Protein AF-A0A2V2MS95-F1 (afdb_monomer_lite)

pLDDT: mean 94.86, std 3.13, range [84.94, 97.75]

Sequence (88 aa):
MIVRDGHLVIFIDGTGRFEVPVPKVQYVLMGLGPVRVKGLHGPAGKMRLSETGKGIWIRIQGSEYVTPVERVRKVISGEHRKAAVFRW

Foldseek 3Di:
DADDPQWDWDQDPPPGIKTDRVVQVVCQLVQVFKDFIADPVGTFWIWHADPVSQWIWIAGPNWIKIFGSVQVVCRSVVVDRDTDIGTD

Radius of gyration: 11.52 Å; chains: 1; bounding box: 28×27×30 Å

Organism: NCBI:txid1277351

Secondary structure (DSSP, 8-state):
-EEETTEEEEEETTTEEEEEEHHHHHHHHTTS--EEEEETTEEEEEEEE-TTSSEEEEEETTEEEEEEHHHHHHHHTTS-S----EE-

Structure (mmCIF, N/CA/C/O backbone):
data_AF-A0A2V2MS95-F1
#
_entry.id   AF-A0A2V2MS95-F1
#
loop_
_atom_site.group_PDB
_atom_site.id
_atom_site.type_symbol
_atom_site.label_atom_id
_atom_site.label_alt_id
_atom_site.label_comp_id
_atom_site.label_asym_id
_atom_site.label_entity_id
_atom_site.label_seq_id
_atom_site.pdbx_PDB_ins_code
_atom_site.Cartn_x
_atom_site.Cartn_y
_atom_site.Cartn_z
_atom_site.occupancy
_atom_site.B_iso_or_equiv
_atom_site.auth_seq_id
_atom_site.auth_comp_id
_atom_site.auth_asym_id
_atom_site.auth_atom_id
_atom_site.pdbx_PDB_model_num
ATOM 1 N N . MET A 1 1 ? -4.609 0.282 -6.435 1.00 92.94 1 MET A N 1
ATOM 2 C CA . MET A 1 1 ? -4.262 -0.781 -5.466 1.00 92.94 1 MET A CA 1
ATOM 3 C C . MET A 1 1 ? -5.393 -1.781 -5.368 1.00 92.94 1 MET A C 1
ATOM 5 O O . MET A 1 1 ? -6.540 -1.348 -5.405 1.00 92.94 1 MET A O 1
ATOM 9 N N . ILE A 1 2 ? -5.079 -3.065 -5.219 1.00 97.00 2 ILE A N 1
ATOM 10 C CA . ILE A 1 2 ? -6.024 -4.174 -5.002 1.00 97.00 2 ILE A CA 1
ATOM 11 C C . ILE A 1 2 ? -5.366 -5.233 -4.110 1.00 97.00 2 ILE A C 1
ATOM 13 O O . ILE A 1 2 ? -4.139 -5.314 -4.098 1.00 97.00 2 ILE A O 1
ATOM 17 N N . VAL A 1 3 ? -6.139 -6.069 -3.416 1.00 97.06 3 VAL A N 1
ATOM 18 C CA . VAL A 1 3 ? -5.596 -7.276 -2.768 1.00 97.06 3 VAL A CA 1
ATOM 19 C C . VAL A 1 3 ? -5.649 -8.456 -3.738 1.00 97.06 3 VAL A C 1
ATOM 21 O O . VAL A 1 3 ? -6.675 -8.684 -4.377 1.00 97.06 3 VAL A O 1
ATOM 24 N N . ARG A 1 4 ? -4.540 -9.192 -3.862 1.00 95.62 4 ARG A N 1
ATOM 25 C CA . ARG A 1 4 ? -4.435 -10.474 -4.579 1.00 95.62 4 ARG A CA 1
ATOM 26 C C . ARG A 1 4 ? -3.446 -11.382 -3.867 1.00 95.62 4 ARG A C 1
ATOM 28 O O . ARG A 1 4 ? -2.378 -10.913 -3.492 1.00 95.62 4 ARG A O 1
ATOM 35 N N . ASP A 1 5 ? -3.805 -12.648 -3.676 1.00 94.75 5 ASP A N 1
ATOM 36 C CA . ASP A 1 5 ? -2.908 -13.686 -3.144 1.00 94.75 5 ASP A CA 1
ATOM 37 C C . ASP A 1 5 ? -2.199 -13.269 -1.837 1.00 94.75 5 ASP A C 1
ATOM 39 O O . ASP A 1 5 ? -0.992 -13.437 -1.674 1.00 94.75 5 ASP A O 1
ATOM 43 N N . GLY A 1 6 ? -2.928 -12.618 -0.921 1.00 95.94 6 GLY A N 1
ATOM 44 C CA . GLY A 1 6 ? -2.381 -12.123 0.353 1.00 95.94 6 GLY A CA 1
ATOM 45 C C . GLY A 1 6 ? -1.461 -10.896 0.244 1.00 95.94 6 GLY A C 1
ATOM 46 O O . GLY A 1 6 ? -0.839 -10.496 1.231 1.00 95.94 6 GLY A O 1
ATOM 47 N N . HIS A 1 7 ? -1.383 -10.268 -0.930 1.00 97.50 7 HIS A N 1
ATOM 48 C CA . HIS A 1 7 ? -0.573 -9.085 -1.200 1.00 97.50 7 HIS A CA 1
ATOM 49 C C . HIS A 1 7 ? -1.445 -7.890 -1.581 1.00 97.50 7 HIS A C 1
ATOM 51 O O . HIS A 1 7 ? -2.394 -8.001 -2.356 1.00 97.50 7 HIS A O 1
ATOM 57 N N . LEU A 1 8 ? -1.084 -6.711 -1.078 1.00 97.31 8 LEU A N 1
ATOM 58 C CA . LEU A 1 8 ? -1.571 -5.443 -1.596 1.00 97.31 8 LEU A CA 1
ATOM 59 C C . LEU A 1 8 ? -0.753 -5.086 -2.839 1.00 97.31 8 LEU A C 1
ATOM 61 O O . LEU A 1 8 ? 0.417 -4.710 -2.747 1.00 97.31 8 LEU A O 1
ATOM 65 N N . VAL A 1 9 ? -1.384 -5.216 -4.000 1.00 97.00 9 VAL A N 1
ATOM 66 C CA . VAL A 1 9 ? -0.794 -4.938 -5.306 1.00 97.00 9 VAL A CA 1
ATOM 67 C C . VAL A 1 9 ? -1.094 -3.500 -5.710 1.00 97.00 9 VAL A C 1
ATOM 69 O O . VAL A 1 9 ? -2.242 -3.046 -5.706 1.00 97.00 9 VAL A O 1
ATOM 72 N N . ILE A 1 10 ? -0.050 -2.772 -6.080 1.00 95.81 10 ILE A N 1
ATOM 73 C CA . ILE A 1 10 ? -0.068 -1.369 -6.474 1.00 95.81 10 ILE A CA 1
ATOM 74 C C . ILE A 1 10 ? 0.262 -1.320 -7.962 1.00 95.81 10 ILE A C 1
ATOM 76 O O . ILE A 1 10 ? 1.332 -1.755 -8.377 1.00 95.81 10 ILE A O 1
ATOM 80 N N . PHE A 1 11 ? -0.668 -0.799 -8.753 1.00 94.88 11 PHE A N 1
ATOM 81 C CA . PHE A 1 11 ? -0.457 -0.524 -10.169 1.00 94.88 11 PHE A CA 1
ATOM 82 C C . PHE A 1 11 ? -0.278 0.976 -10.327 1.00 94.88 11 PHE A C 1
ATOM 84 O O . PHE A 1 11 ? -1.083 1.739 -9.786 1.00 94.88 11 PHE A O 1
ATOM 91 N N . ILE A 1 12 ? 0.788 1.364 -11.017 1.00 91.50 12 ILE A N 1
ATOM 92 C CA . ILE A 1 12 ? 1.100 2.749 -11.342 1.00 91.50 12 ILE A CA 1
ATOM 93 C C . ILE A 1 12 ? 1.262 2.823 -12.853 1.00 91.50 12 ILE A C 1
ATOM 95 O O . ILE A 1 12 ? 2.149 2.173 -13.417 1.00 91.50 12 ILE A O 1
ATOM 99 N N . ASP A 1 13 ? 0.400 3.602 -13.495 1.00 88.06 13 ASP A N 1
ATOM 100 C CA . ASP A 1 13 ? 0.385 3.741 -14.946 1.00 88.06 13 ASP A CA 1
ATOM 101 C C . ASP A 1 13 ? 1.731 4.292 -15.438 1.00 88.06 13 ASP A C 1
ATOM 103 O O . ASP A 1 13 ? 2.283 5.240 -14.878 1.00 88.06 13 ASP A O 1
ATOM 107 N N . GLY A 1 14 ? 2.314 3.628 -16.437 1.00 85.62 14 GLY A N 1
ATOM 108 C CA . GLY A 1 14 ? 3.637 3.965 -16.972 1.00 85.62 14 GLY A CA 1
ATOM 109 C C . GLY A 1 14 ? 4.835 3.603 -16.081 1.00 85.62 14 GLY A C 1
ATOM 110 O O . GLY A 1 14 ? 5.964 3.749 -16.531 1.00 85.62 14 GLY A O 1
ATOM 111 N N . THR A 1 15 ? 4.631 3.111 -14.850 1.00 87.56 15 THR A N 1
ATOM 112 C CA . THR A 1 15 ? 5.732 2.690 -13.951 1.00 87.56 15 THR A CA 1
ATOM 113 C C . THR A 1 15 ? 5.735 1.181 -13.690 1.00 87.56 15 THR A C 1
ATOM 115 O O . THR A 1 15 ? 6.793 0.560 -13.657 1.00 87.56 15 THR A O 1
ATOM 118 N N . GLY A 1 16 ? 4.561 0.561 -13.521 1.00 91.88 16 GLY A N 1
ATOM 119 C CA . GLY A 1 16 ? 4.423 -0.894 -13.429 1.00 91.88 16 GLY A CA 1
ATOM 120 C C . GLY A 1 16 ? 3.656 -1.400 -12.206 1.00 91.88 16 GLY A C 1
ATOM 121 O O . GLY A 1 16 ? 2.799 -0.714 -11.641 1.00 91.88 16 GLY A O 1
ATOM 122 N N . ARG A 1 17 ? 3.941 -2.656 -11.835 1.00 94.44 17 ARG A N 1
ATOM 123 C CA . ARG A 1 17 ? 3.280 -3.406 -10.757 1.00 94.44 17 ARG A CA 1
ATOM 124 C C . ARG A 1 17 ? 4.223 -3.596 -9.571 1.00 94.44 17 ARG A C 1
ATOM 126 O O . ARG A 1 17 ? 5.344 -4.074 -9.730 1.00 94.44 17 ARG A O 1
ATOM 133 N N . PHE A 1 18 ? 3.710 -3.308 -8.381 1.00 96.19 18 PHE A 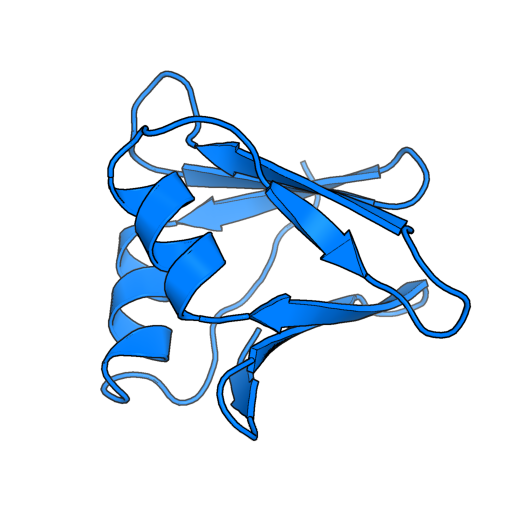N 1
ATOM 134 C CA . PHE A 1 18 ? 4.423 -3.432 -7.115 1.00 96.19 18 PHE A CA 1
ATOM 135 C C . PHE A 1 18 ? 3.567 -4.146 -6.077 1.00 96.19 18 PHE A C 1
ATOM 137 O O . PHE A 1 18 ? 2.342 -4.159 -6.178 1.00 96.19 18 PHE A O 1
ATOM 144 N N . GLU A 1 19 ? 4.193 -4.726 -5.064 1.00 96.69 19 GLU A N 1
ATOM 145 C CA . GLU A 1 19 ? 3.498 -5.539 -4.073 1.00 96.69 19 GLU A CA 1
ATOM 146 C C . GLU A 1 19 ? 4.076 -5.401 -2.666 1.00 96.69 19 GLU A C 1
ATOM 148 O O . GLU A 1 19 ? 5.278 -5.198 -2.452 1.00 96.69 19 GLU A O 1
ATOM 153 N N . VAL A 1 20 ? 3.174 -5.521 -1.693 1.00 97.19 20 VAL A N 1
ATOM 154 C CA . VAL A 1 20 ? 3.479 -5.572 -0.264 1.00 97.19 20 VAL A CA 1
ATOM 155 C C . VAL A 1 20 ? 2.607 -6.659 0.369 1.00 97.19 20 VAL A C 1
ATOM 157 O O . VAL A 1 20 ? 1.393 -6.625 0.174 1.00 97.19 20 VAL A O 1
ATOM 160 N N . PRO A 1 21 ? 3.162 -7.610 1.140 1.00 97.19 21 PRO A N 1
ATOM 161 C CA . PRO A 1 21 ? 2.350 -8.576 1.881 1.00 97.19 21 PRO A CA 1
ATOM 162 C C . PRO A 1 21 ? 1.372 -7.868 2.823 1.00 97.19 21 PRO A C 1
ATOM 164 O O . PRO A 1 21 ? 1.776 -6.953 3.544 1.00 97.19 21 PRO A O 1
ATOM 167 N N . VAL A 1 22 ? 0.110 -8.301 2.862 1.00 97.38 22 VAL A N 1
ATOM 168 C CA . VAL A 1 22 ? -0.936 -7.680 3.698 1.00 97.38 22 VAL A CA 1
ATOM 169 C C . VAL A 1 22 ? -0.529 -7.554 5.176 1.00 97.38 22 VAL A C 1
ATOM 171 O O . VAL A 1 22 ? -0.692 -6.455 5.710 1.00 97.38 22 VAL A O 1
ATOM 174 N N . PRO A 1 23 ? 0.095 -8.561 5.828 1.00 97.19 23 PRO A N 1
ATOM 175 C CA . PRO A 1 23 ? 0.565 -8.410 7.211 1.00 97.19 23 PRO A CA 1
ATOM 176 C C . PRO A 1 23 ? 1.561 -7.255 7.394 1.00 97.19 23 PRO A C 1
ATOM 178 O O . PRO A 1 23 ? 1.527 -6.536 8.388 1.00 97.19 23 PRO A O 1
A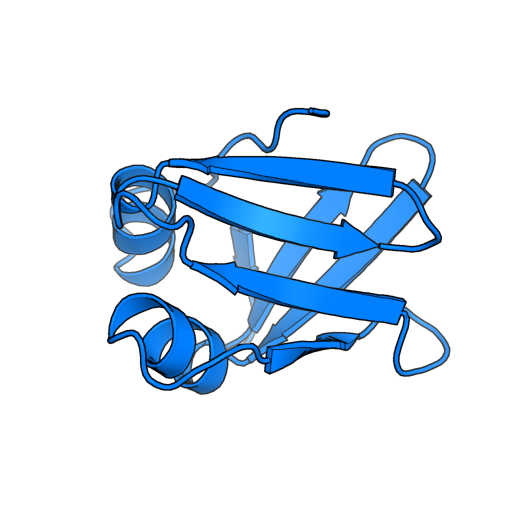TOM 181 N N . LYS A 1 24 ? 2.418 -7.002 6.396 1.00 97.50 24 LYS A N 1
ATOM 182 C CA . LYS A 1 24 ? 3.344 -5.861 6.427 1.00 97.50 24 LYS A CA 1
ATOM 183 C C . LYS A 1 24 ? 2.624 -4.533 6.235 1.00 97.50 24 LYS A C 1
ATOM 185 O O . LYS A 1 24 ? 3.008 -3.549 6.855 1.00 97.50 24 LYS A O 1
ATOM 190 N N . VAL A 1 25 ? 1.576 -4.491 5.412 1.00 97.00 25 VAL A N 1
ATOM 191 C CA . VAL A 1 25 ? 0.737 -3.289 5.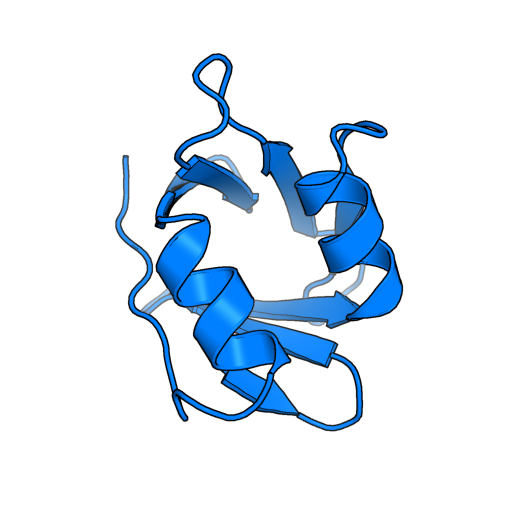304 1.00 97.00 25 VAL A CA 1
ATOM 192 C C . VAL A 1 25 ? 0.047 -2.999 6.637 1.00 97.00 25 VAL A C 1
ATOM 194 O O . VAL A 1 25 ? 0.004 -1.845 7.054 1.00 97.00 25 VAL A O 1
ATOM 197 N N . GLN A 1 26 ? -0.428 -4.027 7.345 1.00 96.38 26 GLN A N 1
ATOM 198 C CA . GLN A 1 26 ? -1.011 -3.870 8.681 1.00 96.38 26 GLN A CA 1
ATOM 199 C C . GLN A 1 26 ? -0.012 -3.270 9.678 1.00 96.38 26 GLN A C 1
ATOM 201 O O . GLN A 1 26 ? -0.384 -2.352 10.404 1.00 96.38 26 GLN A O 1
ATOM 206 N N . TYR A 1 27 ? 1.265 -3.667 9.645 1.00 96.75 27 TYR A N 1
ATOM 207 C CA . TYR A 1 27 ? 2.301 -3.022 10.464 1.00 96.75 27 TYR A CA 1
ATOM 208 C C . TYR A 1 27 ? 2.432 -1.520 10.193 1.00 96.75 27 TYR A C 1
ATOM 210 O O . TYR A 1 27 ? 2.502 -0.733 11.136 1.00 96.75 27 TYR A O 1
ATOM 218 N N . VAL A 1 28 ? 2.390 -1.101 8.923 1.00 97.25 28 VAL A N 1
A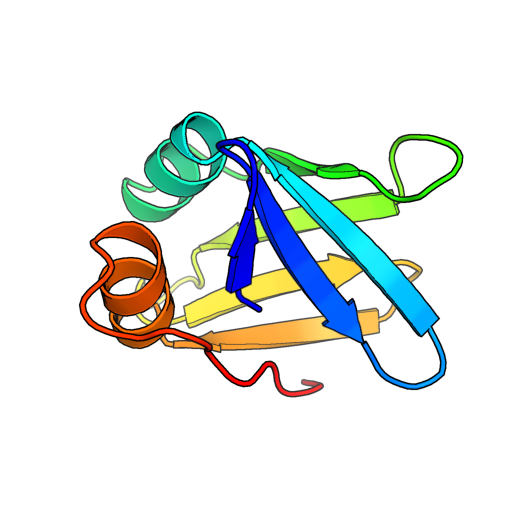TOM 219 C CA . VAL A 1 28 ? 2.397 0.331 8.577 1.00 97.25 28 VAL A CA 1
ATOM 220 C C . VAL A 1 28 ? 1.148 1.029 9.113 1.00 97.25 28 VAL A C 1
ATOM 222 O O . VAL A 1 28 ? 1.245 2.120 9.669 1.00 97.25 28 VAL A O 1
ATOM 225 N N . LEU A 1 29 ? -0.023 0.403 8.973 1.00 96.31 29 LEU A N 1
ATOM 226 C CA . LEU A 1 29 ? -1.301 0.951 9.444 1.00 96.31 29 LEU A CA 1
ATOM 227 C C . LEU A 1 29 ? -1.375 1.077 10.972 1.00 96.31 29 LEU A C 1
ATOM 229 O O . LEU A 1 29 ? -2.147 1.896 11.467 1.00 96.31 29 LEU A O 1
ATOM 233 N N . MET A 1 30 ? -0.589 0.279 11.695 1.00 95.56 30 MET A N 1
ATOM 234 C CA . MET A 1 30 ? -0.412 0.351 13.147 1.00 95.56 30 MET A CA 1
ATOM 235 C C . MET A 1 30 ? 0.679 1.347 13.570 1.00 95.56 30 MET A C 1
ATOM 237 O O . MET A 1 30 ? 0.905 1.525 14.762 1.00 95.56 30 MET A O 1
ATOM 241 N N . GLY A 1 31 ? 1.375 1.984 12.623 1.00 94.94 31 GLY A N 1
ATOM 242 C CA . GLY A 1 31 ? 2.455 2.925 12.927 1.00 94.94 31 GLY A CA 1
ATOM 243 C C . GLY A 1 31 ? 3.766 2.262 13.359 1.00 94.94 31 GLY A C 1
ATOM 244 O O . GLY A 1 31 ? 4.647 2.944 13.869 1.00 94.94 31 GLY A O 1
ATOM 245 N N . LEU A 1 32 ? 3.950 0.961 13.111 1.00 95.12 32 LEU A N 1
ATOM 246 C CA . LEU A 1 32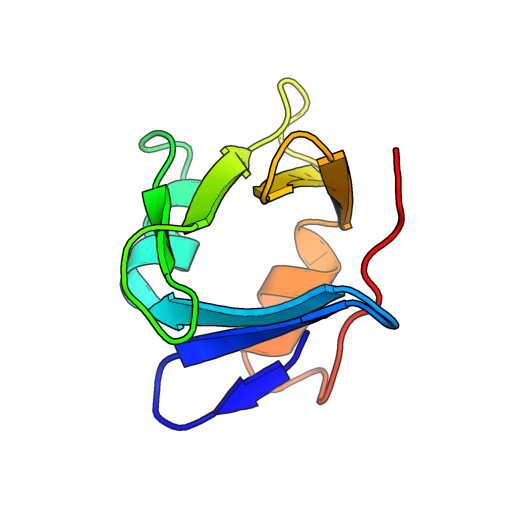 ? 5.144 0.199 13.520 1.00 95.12 32 LEU A CA 1
ATOM 247 C C . LEU A 1 32 ? 6.364 0.419 12.604 1.00 95.12 32 LEU A C 1
ATOM 249 O O . LEU A 1 32 ? 7.324 -0.348 12.625 1.00 95.12 32 LEU A O 1
ATOM 253 N N . GLY A 1 33 ? 6.326 1.468 11.783 1.00 94.62 33 GLY A N 1
ATOM 254 C CA . GLY A 1 33 ? 7.403 1.857 10.881 1.00 94.62 33 GLY A CA 1
ATOM 255 C C . GLY A 1 33 ? 7.168 1.5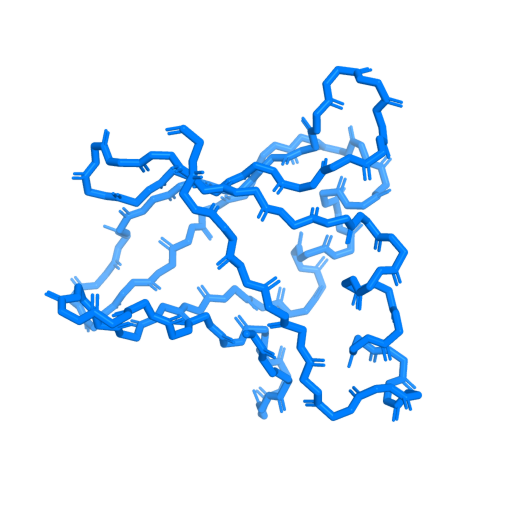03 9.407 1.00 94.62 33 GLY A C 1
ATOM 256 O O . GLY A 1 33 ? 6.138 0.938 9.028 1.00 94.62 33 GLY A O 1
ATOM 257 N N . PRO A 1 34 ? 8.109 1.899 8.533 1.00 96.81 34 PRO A N 1
ATOM 258 C CA . PRO A 1 34 ? 7.996 1.705 7.097 1.00 96.81 34 PRO A CA 1
ATOM 259 C C . PRO A 1 34 ? 8.316 0.267 6.678 1.00 96.81 34 PRO A C 1
ATOM 261 O O . PRO A 1 34 ? 9.176 -0.398 7.253 1.00 96.81 34 PRO A O 1
ATOM 264 N N . VAL A 1 35 ? 7.708 -0.182 5.582 1.00 97.38 35 VAL A N 1
ATOM 265 C CA . VAL A 1 35 ? 7.964 -1.506 4.994 1.00 97.38 35 VAL A CA 1
ATOM 266 C C . VAL A 1 35 ? 8.473 -1.393 3.565 1.00 97.38 35 VAL A C 1
ATOM 268 O O . VAL A 1 35 ? 8.197 -0.427 2.855 1.00 97.38 35 VAL A O 1
ATOM 271 N N . ARG A 1 36 ? 9.244 -2.393 3.128 1.00 96.56 36 ARG A N 1
ATOM 272 C CA . ARG A 1 36 ? 9.744 -2.459 1.750 1.00 96.56 36 ARG A CA 1
ATOM 273 C C . ARG A 1 36 ? 8.615 -2.812 0.787 1.00 96.56 36 ARG A C 1
ATOM 275 O O . ARG A 1 36 ? 7.860 -3.750 1.035 1.00 96.56 36 ARG A O 1
ATOM 282 N N . VAL A 1 37 ? 8.581 -2.099 -0.330 1.00 96.44 37 VAL A N 1
ATOM 283 C CA . VAL A 1 37 ? 7.756 -2.407 -1.499 1.00 96.44 37 VAL A CA 1
ATOM 284 C C . VAL A 1 37 ? 8.608 -3.198 -2.483 1.00 96.44 37 VAL A C 1
ATOM 286 O O . VAL A 1 37 ? 9.752 -2.816 -2.752 1.00 96.44 37 VAL A O 1
ATOM 289 N N . LYS A 1 38 ? 8.072 -4.300 -3.007 1.00 95.94 38 LYS A N 1
ATOM 290 C CA . LYS A 1 38 ? 8.728 -5.107 -4.040 1.00 95.94 38 LYS A CA 1
ATOM 291 C C . LYS A 1 38 ? 8.161 -4.764 -5.415 1.00 95.94 38 LYS A C 1
ATOM 293 O O . LYS A 1 38 ? 6.965 -4.528 -5.543 1.00 95.94 38 LYS A O 1
ATOM 298 N N . GLY A 1 39 ? 9.022 -4.720 -6.420 1.00 93.06 39 GLY A N 1
ATOM 299 C CA . GLY A 1 39 ? 8.656 -4.764 -7.834 1.00 93.06 39 GLY A CA 1
ATOM 300 C C . GLY A 1 39 ? 9.110 -6.086 -8.455 1.00 93.06 39 GLY A C 1
ATOM 301 O O . GLY A 1 39 ? 9.568 -6.982 -7.746 1.00 93.06 39 GLY A O 1
ATOM 302 N N . LEU A 1 40 ? 9.033 -6.181 -9.785 1.00 86.56 40 LEU A N 1
ATOM 303 C CA . LEU A 1 40 ? 9.333 -7.408 -10.538 1.00 86.56 40 LEU A CA 1
ATOM 304 C C . LEU A 1 40 ? 10.739 -7.981 -10.272 1.00 86.56 40 LEU A C 1
ATOM 306 O O . LEU A 1 40 ? 10.899 -9.192 -10.180 1.00 86.56 40 LEU A O 1
ATOM 310 N N . HIS A 1 41 ? 11.747 -7.118 -10.113 1.00 84.94 41 HIS A N 1
ATOM 311 C CA . HIS A 1 41 ? 13.155 -7.516 -9.965 1.00 84.94 41 HIS A CA 1
ATOM 312 C C . HIS A 1 41 ? 13.688 -7.403 -8.526 1.00 84.94 41 HIS A C 1
ATOM 314 O O . HIS A 1 41 ? 14.897 -7.427 -8.312 1.00 84.94 41 HIS A O 1
ATOM 320 N N . GLY A 1 42 ? 12.809 -7.258 -7.527 1.00 87.31 42 GLY A N 1
ATOM 321 C CA . GLY A 1 42 ? 13.204 -7.153 -6.119 1.00 87.31 42 GLY A CA 1
ATOM 322 C C . GLY A 1 42 ? 12.749 -5.853 -5.444 1.00 87.31 42 GLY A C 1
ATOM 323 O O . GLY A 1 42 ? 11.686 -5.326 -5.776 1.00 87.31 42 GLY A O 1
ATOM 324 N N . PRO A 1 43 ? 13.477 -5.346 -4.431 1.00 90.31 43 PRO A N 1
ATOM 325 C CA . PRO A 1 43 ? 13.087 -4.136 -3.705 1.00 90.31 43 PRO A CA 1
ATOM 326 C C . PRO A 1 43 ? 12.977 -2.920 -4.637 1.00 90.31 43 PRO A C 1
ATOM 328 O O . PRO A 1 43 ? 13.939 -2.565 -5.306 1.00 90.31 43 PRO A O 1
ATOM 331 N N . ALA A 1 44 ? 11.817 -2.262 -4.650 1.00 93.88 44 ALA A N 1
ATOM 332 C CA . ALA A 1 44 ? 11.530 -1.127 -5.536 1.00 93.88 44 ALA A CA 1
ATOM 333 C C . ALA A 1 44 ? 11.233 0.179 -4.782 1.00 93.88 44 ALA A C 1
ATOM 335 O O . ALA A 1 44 ? 11.229 1.260 -5.376 1.00 93.88 44 ALA A O 1
ATOM 336 N N . GLY A 1 45 ? 10.954 0.094 -3.478 1.00 95.19 45 GLY A N 1
ATOM 337 C CA . GLY A 1 45 ? 10.480 1.249 -2.735 1.00 95.19 45 GLY A CA 1
ATOM 338 C C . GLY A 1 45 ? 10.210 1.017 -1.255 1.00 95.19 45 GLY A C 1
ATOM 339 O O . GLY A 1 45 ? 10.550 -0.024 -0.682 1.00 95.19 45 GLY A O 1
ATOM 340 N N . LYS A 1 46 ? 9.562 2.005 -0.637 1.00 97.00 46 LYS A N 1
ATOM 341 C CA . LYS A 1 46 ? 9.105 1.965 0.756 1.00 97.00 46 LYS A CA 1
ATOM 342 C C . LYS A 1 46 ? 7.671 2.471 0.870 1.00 97.00 46 LYS A C 1
ATOM 344 O O . LYS A 1 46 ? 7.287 3.415 0.191 1.00 97.00 46 LYS A O 1
ATOM 349 N N . MET A 1 47 ? 6.915 1.857 1.767 1.00 97.62 47 MET A N 1
ATOM 350 C CA . MET A 1 47 ? 5.584 2.278 2.184 1.00 97.62 47 MET A CA 1
ATOM 351 C C . MET A 1 47 ? 5.656 2.721 3.645 1.00 97.62 47 MET A C 1
ATOM 353 O O . MET A 1 47 ? 6.244 2.016 4.463 1.00 97.62 47 MET A O 1
ATOM 357 N N . ARG A 1 48 ? 5.080 3.877 3.972 1.00 97.62 48 ARG A N 1
ATOM 358 C CA . ARG A 1 48 ? 5.065 4.449 5.324 1.00 97.62 48 ARG A CA 1
ATOM 359 C C . ARG A 1 48 ? 3.734 5.129 5.618 1.00 97.62 48 ARG A C 1
ATOM 361 O O . ARG A 1 48 ? 3.023 5.536 4.703 1.00 97.62 48 ARG A O 1
ATOM 368 N N . LEU A 1 49 ? 3.428 5.285 6.897 1.00 97.75 49 LEU A N 1
ATOM 369 C CA . LEU A 1 49 ? 2.325 6.124 7.341 1.00 97.75 49 LEU A CA 1
ATOM 370 C C . LEU A 1 49 ? 2.736 7.603 7.227 1.00 97.75 49 LEU A C 1
ATOM 372 O O . LEU A 1 49 ? 3.903 7.947 7.432 1.00 97.75 49 LEU A O 1
ATOM 376 N N . SER A 1 50 ? 1.800 8.475 6.859 1.00 95.56 50 SER A N 1
ATOM 377 C CA . SER A 1 50 ? 1.979 9.928 6.942 1.00 95.56 50 SER A CA 1
ATOM 378 C C . SER A 1 50 ? 2.112 10.367 8.398 1.00 95.56 50 SER A C 1
ATOM 380 O O . SER A 1 50 ? 1.521 9.733 9.269 1.00 95.56 50 SER A O 1
ATOM 382 N N . GLU A 1 51 ? 2.732 11.519 8.646 1.00 91.69 51 GLU A N 1
ATOM 383 C CA . GLU A 1 51 ? 2.837 12.115 9.990 1.00 91.69 51 GLU A CA 1
ATOM 384 C C . GLU A 1 51 ? 1.472 12.308 10.666 1.00 91.69 51 GLU A C 1
ATOM 386 O O . GLU A 1 51 ? 1.321 12.063 11.855 1.00 91.69 51 GLU A O 1
ATOM 391 N N . THR A 1 52 ? 0.437 12.651 9.892 1.00 93.44 52 THR A N 1
ATOM 392 C CA . THR A 1 52 ? -0.931 12.827 10.408 1.00 93.44 52 THR A CA 1
ATOM 393 C C . THR A 1 52 ? -1.682 11.515 10.656 1.00 93.44 52 THR A C 1
ATOM 395 O O . THR A 1 52 ? -2.827 11.544 11.101 1.00 93.44 52 THR A O 1
ATOM 398 N N . GLY A 1 53 ? -1.110 10.363 10.293 1.00 94.38 53 GLY A N 1
ATOM 399 C CA . GLY A 1 53 ? -1.784 9.062 10.356 1.00 94.38 53 GLY A CA 1
ATOM 400 C C . GLY A 1 53 ? -2.926 8.852 9.351 1.00 94.38 53 GLY A C 1
ATOM 401 O O . GLY A 1 53 ? -3.542 7.789 9.353 1.00 94.38 53 GLY A O 1
ATOM 402 N N . LYS A 1 54 ? -3.230 9.832 8.486 1.00 95.62 54 LYS A N 1
ATOM 403 C CA . LYS A 1 54 ? -4.389 9.789 7.570 1.00 95.62 54 LYS A CA 1
ATOM 404 C C . LYS A 1 54 ? -4.058 9.270 6.168 1.00 95.62 54 LYS A C 1
ATOM 406 O O . LYS A 1 54 ? -4.960 8.831 5.452 1.00 95.62 54 LYS A O 1
ATOM 411 N N . GLY A 1 55 ? -2.788 9.289 5.771 1.00 96.56 55 GLY A N 1
ATOM 412 C CA . GLY A 1 55 ? -2.316 8.845 4.459 1.00 96.56 55 GLY A CA 1
ATOM 413 C C . GLY A 1 55 ? -1.272 7.734 4.543 1.00 96.56 55 GLY A C 1
ATOM 414 O O . GLY A 1 55 ? -0.484 7.665 5.482 1.00 96.56 55 GLY A O 1
ATOM 415 N N . ILE A 1 56 ? -1.242 6.876 3.529 1.00 97.31 56 ILE A N 1
ATOM 416 C CA . ILE A 1 56 ? -0.129 5.967 3.262 1.00 97.31 56 ILE A CA 1
ATOM 417 C C . ILE A 1 56 ? 0.701 6.574 2.143 1.00 97.31 56 ILE A C 1
ATOM 419 O O . ILE A 1 56 ? 0.200 6.778 1.039 1.00 97.31 56 ILE A O 1
ATOM 423 N N . TRP A 1 57 ? 1.966 6.836 2.449 1.00 97.38 57 TRP A N 1
ATOM 424 C CA . TRP A 1 57 ? 2.968 7.305 1.506 1.00 97.38 57 TRP A CA 1
ATOM 425 C C . TRP A 1 57 ? 3.733 6.126 0.936 1.00 97.38 57 TRP A C 1
ATOM 427 O O . TRP A 1 57 ? 4.154 5.223 1.662 1.00 97.38 57 TRP A O 1
ATOM 437 N N . ILE A 1 58 ? 3.931 6.144 -0.372 1.00 96.69 58 ILE A N 1
ATOM 438 C CA . ILE A 1 58 ? 4.567 5.073 -1.119 1.00 96.69 58 ILE A CA 1
ATOM 439 C C . ILE A 1 58 ? 5.618 5.720 -2.008 1.00 96.69 58 ILE A C 1
ATOM 441 O O . ILE A 1 58 ? 5.287 6.433 -2.949 1.00 96.69 58 ILE A O 1
ATOM 445 N N . ARG A 1 59 ? 6.892 5.474 -1.709 1.00 95.75 59 ARG A N 1
ATOM 446 C CA . ARG A 1 59 ? 8.012 5.938 -2.526 1.00 95.75 59 ARG A CA 1
ATOM 447 C C . ARG A 1 59 ? 8.510 4.791 -3.385 1.00 95.75 59 ARG A C 1
ATOM 449 O O . ARG A 1 59 ? 8.992 3.803 -2.834 1.00 95.75 59 ARG A O 1
ATOM 456 N N . ILE A 1 60 ? 8.412 4.921 -4.704 1.00 93.81 60 ILE A N 1
ATOM 457 C CA . ILE A 1 60 ? 8.815 3.910 -5.692 1.00 93.81 60 ILE A CA 1
ATOM 458 C C . ILE A 1 60 ? 9.659 4.602 -6.759 1.00 93.81 60 ILE A C 1
ATOM 460 O O . ILE A 1 60 ? 9.226 5.605 -7.318 1.00 93.81 60 ILE A O 1
ATOM 464 N N . GLN A 1 61 ? 10.861 4.078 -7.025 1.00 87.31 61 GLN A N 1
ATOM 465 C CA . GLN A 1 61 ? 11.758 4.585 -8.081 1.00 87.31 61 GLN A CA 1
ATOM 466 C C . GLN A 1 61 ? 11.931 6.122 -8.074 1.00 87.31 61 GLN A C 1
ATOM 468 O O . GLN A 1 61 ? 11.926 6.777 -9.108 1.00 87.31 61 GLN A O 1
ATOM 473 N N . GLY A 1 62 ? 12.042 6.721 -6.884 1.00 87.25 62 GLY A N 1
ATOM 474 C CA . GLY A 1 62 ? 12.234 8.167 -6.727 1.00 87.25 62 GLY A CA 1
ATOM 475 C C . GLY A 1 62 ? 10.959 9.017 -6.757 1.00 87.25 62 GLY A C 1
ATOM 476 O O . GLY A 1 62 ? 11.021 10.157 -6.314 1.00 87.25 62 GLY A O 1
ATOM 477 N N . SER A 1 63 ? 9.814 8.469 -7.171 1.00 93.19 63 SER A N 1
ATOM 478 C CA . SER A 1 63 ? 8.515 9.155 -7.117 1.00 93.19 63 SER A CA 1
ATOM 479 C C . SER A 1 63 ? 7.767 8.841 -5.823 1.00 93.19 63 SER A C 1
ATOM 481 O O . SER A 1 63 ? 7.858 7.723 -5.304 1.00 93.19 63 SER A O 1
ATOM 483 N N . GLU A 1 64 ? 7.015 9.816 -5.311 1.00 95.31 64 GLU A N 1
ATOM 484 C CA . GLU A 1 64 ? 6.136 9.649 -4.156 1.00 95.31 64 GLU A CA 1
ATOM 485 C C . GLU A 1 64 ? 4.667 9.628 -4.566 1.00 95.31 64 GLU A C 1
ATOM 487 O O . GLU A 1 64 ? 4.209 10.335 -5.464 1.00 95.31 64 GLU A O 1
ATOM 492 N N . TYR A 1 65 ? 3.935 8.763 -3.880 1.00 95.88 65 TYR A N 1
ATOM 493 C CA . TYR A 1 65 ? 2.525 8.543 -4.090 1.00 95.88 65 TYR A CA 1
ATOM 494 C C . TYR A 1 65 ? 1.800 8.474 -2.754 1.00 95.88 65 TYR A C 1
ATOM 496 O O . TYR A 1 65 ? 2.364 8.022 -1.754 1.00 95.88 65 TYR A O 1
ATOM 504 N N . VAL A 1 66 ? 0.526 8.852 -2.748 1.00 96.12 66 VAL A N 1
ATOM 505 C CA . VAL A 1 66 ? -0.313 8.863 -1.556 1.00 96.12 66 VAL A CA 1
ATOM 506 C C . VAL A 1 66 ? -1.665 8.202 -1.805 1.00 96.12 66 VAL A C 1
ATOM 508 O O . VAL A 1 66 ? -2.254 8.277 -2.886 1.00 96.12 66 VAL A O 1
ATOM 511 N N . THR A 1 67 ? -2.178 7.548 -0.770 1.00 96.50 67 THR A N 1
ATOM 512 C CA . THR A 1 67 ? -3.561 7.067 -0.702 1.00 96.50 67 THR A CA 1
ATOM 513 C C . THR A 1 67 ? -4.102 7.249 0.719 1.00 96.50 67 THR A C 1
ATOM 515 O O . THR A 1 67 ? -3.342 7.092 1.678 1.00 96.50 67 THR A O 1
ATOM 518 N N . PRO A 1 68 ? -5.401 7.533 0.911 1.00 97.31 68 PRO A N 1
ATOM 519 C CA . PRO A 1 68 ? -5.999 7.573 2.243 1.00 97.31 68 PRO A CA 1
ATOM 520 C C . PRO A 1 68 ? -5.913 6.222 2.962 1.00 97.31 68 PRO A C 1
ATOM 522 O O . PRO A 1 68 ? -6.211 5.179 2.371 1.00 97.31 68 PRO A O 1
ATOM 525 N N . VAL A 1 69 ? -5.579 6.250 4.253 1.00 97.25 69 VAL A N 1
ATOM 526 C CA . VAL A 1 69 ? -5.514 5.066 5.131 1.00 97.25 69 VAL A CA 1
ATOM 527 C C . VAL A 1 69 ? -6.841 4.317 5.161 1.00 97.25 69 VAL A C 1
ATOM 529 O O . VAL A 1 69 ? -6.859 3.093 5.049 1.00 97.25 69 VAL A O 1
ATOM 532 N N . GLU A 1 70 ? -7.958 5.040 5.248 1.00 96.94 70 GLU A N 1
ATOM 533 C CA . GLU A 1 70 ? -9.296 4.445 5.272 1.00 96.94 70 GLU A CA 1
ATOM 534 C C . GLU A 1 70 ? -9.561 3.598 4.019 1.00 96.94 70 GLU A C 1
ATOM 536 O O . GLU A 1 70 ? -10.013 2.460 4.118 1.00 96.94 70 GLU A O 1
ATOM 541 N N . ARG A 1 71 ? -9.188 4.099 2.834 1.00 96.62 71 ARG A N 1
ATOM 542 C CA . ARG A 1 71 ? -9.349 3.348 1.581 1.00 96.62 71 ARG A CA 1
ATOM 543 C C . ARG A 1 71 ? -8.487 2.093 1.550 1.00 96.62 71 ARG A C 1
ATOM 545 O O . ARG A 1 71 ? -8.939 1.071 1.044 1.00 96.62 71 ARG A O 1
ATOM 552 N N . VAL A 1 72 ? -7.270 2.152 2.093 1.00 96.62 72 VAL A N 1
ATOM 553 C CA . VAL A 1 72 ? -6.401 0.970 2.200 1.00 96.62 72 VAL A CA 1
ATOM 554 C C . VAL A 1 72 ? -7.017 -0.065 3.140 1.00 96.62 72 VAL A C 1
ATOM 556 O O . VAL A 1 72 ? -7.059 -1.239 2.784 1.00 96.62 72 VAL A O 1
ATOM 559 N N . ARG A 1 73 ? -7.561 0.358 4.290 1.00 97.06 73 ARG A N 1
ATOM 560 C CA . ARG A 1 73 ? -8.268 -0.535 5.224 1.00 97.06 73 ARG A CA 1
ATOM 561 C C . ARG A 1 73 ? -9.452 -1.228 4.554 1.00 97.06 73 ARG A C 1
ATOM 563 O O . ARG A 1 73 ? -9.528 -2.448 4.626 1.00 97.06 73 ARG A O 1
ATOM 570 N N . LYS A 1 74 ? -10.291 -0.477 3.834 1.00 97.56 74 LYS A N 1
ATOM 571 C CA . LYS A 1 74 ? -11.439 -1.019 3.085 1.00 97.56 74 LYS A CA 1
ATOM 572 C C . LYS A 1 74 ? -11.027 -2.001 1.988 1.00 97.56 74 LYS A C 1
ATOM 574 O O . LYS A 1 74 ? -11.727 -2.969 1.723 1.00 97.56 74 LYS A O 1
ATOM 579 N N . VAL A 1 75 ? -9.878 -1.779 1.349 1.00 97.19 75 VAL A N 1
ATOM 580 C CA . VAL A 1 75 ? -9.337 -2.720 0.355 1.00 97.19 75 VAL A CA 1
ATOM 581 C C . VAL A 1 75 ? -8.803 -3.997 1.006 1.00 97.19 75 VAL A C 1
ATOM 583 O O . VAL A 1 75 ? -8.985 -5.079 0.459 1.00 97.19 75 VAL A O 1
ATOM 586 N N . ILE A 1 76 ? -8.176 -3.893 2.179 1.00 96.38 76 ILE A N 1
ATOM 587 C CA . ILE A 1 76 ? -7.680 -5.055 2.929 1.00 96.38 76 ILE A CA 1
ATOM 588 C C . ILE A 1 76 ? -8.826 -5.879 3.524 1.00 96.38 76 ILE A C 1
ATOM 590 O O . ILE A 1 76 ? -8.746 -7.103 3.509 1.00 96.38 76 ILE A O 1
ATOM 594 N N . SER A 1 77 ? -9.890 -5.236 4.016 1.00 96.12 77 SER A N 1
ATOM 595 C CA . SER A 1 77 ? -11.069 -5.920 4.567 1.00 96.12 77 SER A CA 1
ATOM 596 C C . SER A 1 77 ? -11.979 -6.538 3.501 1.00 96.12 77 SER A C 1
ATOM 598 O O . SER A 1 77 ? -12.917 -7.248 3.847 1.00 96.12 77 SER A O 1
ATOM 600 N N . GLY A 1 78 ? -11.729 -6.267 2.216 1.00 95.56 78 GLY A N 1
ATOM 601 C CA . GLY A 1 78 ? -12.562 -6.735 1.108 1.00 95.56 78 GLY A CA 1
ATOM 602 C C . GLY A 1 78 ? -13.824 -5.901 0.861 1.00 95.56 78 GLY A C 1
ATOM 603 O O . GLY A 1 78 ? -14.532 -6.167 -0.105 1.00 95.56 78 GLY A O 1
ATOM 604 N N . GLU A 1 79 ? -14.079 -4.861 1.662 1.00 96.94 79 GLU A N 1
ATOM 605 C CA . GLU A 1 79 ? -15.193 -3.922 1.458 1.00 96.94 79 GLU A CA 1
ATOM 606 C C . GLU A 1 79 ? -15.058 -3.188 0.114 1.00 96.94 79 GLU A C 1
ATOM 608 O O . GLU A 1 79 ? -16.029 -2.992 -0.615 1.00 96.94 79 GLU A O 1
ATOM 613 N N . HIS A 1 80 ? -13.829 -2.816 -0.255 1.00 97.31 80 HIS A N 1
ATOM 614 C CA . HIS A 1 80 ? -13.512 -2.208 -1.542 1.00 97.31 80 HIS A CA 1
ATOM 615 C C . HIS A 1 80 ? -12.662 -3.140 -2.403 1.00 97.31 80 HIS A C 1
ATOM 617 O O . HIS A 1 80 ? -11.587 -3.583 -2.009 1.00 97.31 80 HIS A O 1
ATOM 623 N N . ARG A 1 81 ? -13.053 -3.319 -3.668 1.00 94.94 81 ARG A N 1
ATOM 624 C CA . ARG A 1 81 ? -12.237 -4.073 -4.636 1.00 94.94 81 ARG A CA 1
ATOM 625 C C . ARG A 1 81 ? -10.911 -3.379 -4.968 1.00 94.94 81 ARG A C 1
ATOM 627 O O . ARG A 1 81 ? -9.915 -4.047 -5.238 1.00 94.94 81 ARG A O 1
ATOM 634 N N . LYS A 1 82 ? -10.908 -2.043 -5.031 1.00 95.00 82 LYS A N 1
ATOM 635 C CA . LYS A 1 82 ? -9.747 -1.240 -5.438 1.00 95.00 82 LYS A CA 1
ATOM 636 C C . LYS A 1 82 ? -9.699 0.119 -4.743 1.00 95.00 82 LYS A C 1
ATOM 638 O O . LYS A 1 82 ? -10.734 0.700 -4.435 1.00 95.00 82 LYS A O 1
ATOM 643 N N . ALA A 1 83 ? -8.493 0.659 -4.594 1.00 95.25 83 ALA A N 1
ATOM 644 C CA . ALA A 1 83 ? -8.242 2.042 -4.186 1.00 95.25 83 ALA A CA 1
ATOM 645 C C . ALA A 1 83 ? -7.352 2.755 -5.210 1.00 95.25 83 ALA A C 1
ATOM 647 O O . ALA A 1 83 ? -6.419 2.157 -5.751 1.00 95.25 83 ALA A O 1
ATOM 648 N N . ALA A 1 84 ? -7.643 4.027 -5.471 1.00 94.19 84 ALA A N 1
ATOM 649 C CA . ALA A 1 84 ? -6.784 4.891 -6.272 1.00 94.19 84 ALA A CA 1
ATOM 650 C C . ALA A 1 84 ? -5.518 5.270 -5.493 1.00 94.19 84 ALA A C 1
ATOM 652 O O . ALA A 1 84 ? -5.546 5.359 -4.267 1.00 94.19 84 ALA A O 1
ATOM 653 N N . VAL A 1 85 ? -4.434 5.494 -6.228 1.00 93.81 85 VAL A N 1
ATOM 654 C CA . VAL A 1 85 ? -3.174 6.033 -5.719 1.00 93.81 85 VAL A CA 1
ATOM 655 C C . VAL A 1 85 ? -2.893 7.299 -6.504 1.00 93.81 85 VAL A C 1
ATOM 657 O O . VAL A 1 85 ? -3.052 7.299 -7.722 1.00 93.81 85 VAL A O 1
ATOM 660 N N . PHE A 1 86 ? -2.497 8.356 -5.812 1.00 93.31 86 PHE A N 1
ATOM 661 C CA . PHE A 1 86 ? -2.255 9.661 -6.409 1.00 93.31 86 PHE A CA 1
ATOM 662 C C . PHE A 1 86 ? -0.774 9.984 -6.323 1.00 93.31 86 PHE A C 1
ATOM 664 O O . PHE A 1 86 ? -0.132 9.643 -5.332 1.00 93.31 86 PHE A O 1
ATOM 671 N N . ARG A 1 87 ? -0.229 10.621 -7.355 1.00 92.44 87 ARG A N 1
ATOM 672 C CA . ARG A 1 87 ? 1.112 11.201 -7.283 1.00 92.44 87 ARG A CA 1
ATOM 673 C C . ARG A 1 87 ? 1.075 12.401 -6.333 1.00 92.44 87 ARG A C 1
ATOM 675 O O . ARG A 1 87 ? 0.092 13.141 -6.364 1.00 92.44 87 ARG A O 1
ATOM 682 N N . TRP A 1 88 ? 2.095 12.534 -5.489 1.00 87.44 88 TRP A N 1
ATOM 683 C CA . TRP A 1 88 ? 2.287 13.696 -4.618 1.00 87.44 88 TRP A CA 1
ATOM 684 C C . TRP A 1 88 ? 3.296 14.663 -5.234 1.00 87.44 88 TRP A C 1
ATOM 686 O O . TRP A 1 88 ? 4.271 14.167 -5.851 1.00 87.44 88 TRP A O 1
#